Protein AF-A0A8S9SSJ8-F1 (afdb_monomer)

Solvent-accessible surface area (backbone atoms only — not comparable to full-atom values): 4629 Å² total; per-residue (Å²): 131,84,78,60,56,51,76,43,80,76,46,78,40,90,84,40,35,38,35,35,36,36,31,45,70,88,44,60,95,91,54,54,29,40,39,40,36,36,42,44,67,91,44,97,94,42,77,47,73,50,77,46,79,43,70,66,58,71,90,72,50,67,76,74,71,79,77,64,89,74,78,81,128

Structure (mmCIF, N/CA/C/O backbone):
data_AF-A0A8S9SSJ8-F1
#
_entry.id   AF-A0A8S9SSJ8-F1
#
loop_
_atom_site.group_PDB
_atom_site.id
_atom_site.type_symbol
_atom_site.label_atom_id
_atom_site.label_alt_id
_atom_site.label_comp_id
_atom_site.label_asym_id
_atom_site.label_entity_id
_atom_site.label_seq_id
_atom_site.pdbx_PDB_ins_code
_atom_site.Cartn_x
_atom_site.Cartn_y
_atom_site.Cartn_z
_atom_site.occupancy
_atom_site.B_iso_or_equiv
_atom_site.auth_seq_id
_atom_site.auth_comp_id
_atom_site.auth_asym_id
_atom_site.auth_atom_id
_atom_site.pdbx_PDB_model_num
ATOM 1 N N . MET A 1 1 ? 8.497 20.165 -10.246 1.00 44.09 1 MET A N 1
ATOM 2 C CA . MET A 1 1 ? 9.022 18.853 -9.822 1.00 44.09 1 MET A CA 1
ATOM 3 C C . MET A 1 1 ? 7.991 17.823 -10.221 1.00 44.09 1 MET A C 1
ATOM 5 O O . MET A 1 1 ? 6.923 17.789 -9.625 1.00 44.09 1 MET A O 1
ATOM 9 N N . GLN A 1 2 ? 8.246 17.114 -11.319 1.00 44.88 2 GLN A N 1
ATOM 10 C CA . GLN A 1 2 ? 7.419 15.985 -11.723 1.00 44.88 2 GLN A CA 1
ATOM 11 C C . GLN A 1 2 ? 7.701 14.900 -10.685 1.00 44.88 2 GLN A C 1
ATOM 13 O O . GLN A 1 2 ? 8.837 14.448 -10.574 1.00 44.88 2 GLN A O 1
ATOM 18 N N . ASN A 1 3 ? 6.724 14.578 -9.847 1.00 50.31 3 ASN A N 1
ATOM 19 C CA . ASN A 1 3 ? 6.851 13.390 -9.029 1.00 50.31 3 ASN A CA 1
ATOM 20 C C . ASN A 1 3 ? 6.740 12.200 -9.985 1.00 50.31 3 ASN A C 1
ATOM 22 O O . ASN A 1 3 ? 5.643 11.885 -10.440 1.00 50.31 3 ASN A O 1
ATOM 26 N N . ASP A 1 4 ? 7.877 11.617 -10.359 1.00 66.19 4 ASP A N 1
ATOM 27 C CA . ASP A 1 4 ? 7.944 10.448 -11.235 1.00 66.19 4 ASP A CA 1
ATOM 28 C C . ASP A 1 4 ? 7.667 9.190 -10.403 1.00 66.19 4 ASP A C 1
ATOM 30 O O . ASP A 1 4 ? 8.529 8.352 -10.160 1.00 66.19 4 ASP A O 1
ATOM 34 N N . PHE A 1 5 ? 6.466 9.123 -9.835 1.00 69.94 5 PHE A N 1
ATOM 35 C CA . PHE A 1 5 ? 5.955 7.908 -9.228 1.00 69.94 5 PHE A CA 1
ATOM 36 C C . PHE A 1 5 ? 4.591 7.599 -9.833 1.00 69.94 5 PHE A C 1
ATOM 38 O O . PHE A 1 5 ? 3.702 8.447 -9.908 1.00 69.94 5 PHE A O 1
ATOM 45 N N . SER A 1 6 ? 4.440 6.370 -10.301 1.00 78.19 6 SER A N 1
ATOM 46 C CA . SER A 1 6 ? 3.166 5.814 -10.730 1.00 78.19 6 SER A CA 1
ATOM 47 C C . SER A 1 6 ? 2.593 5.011 -9.575 1.00 78.19 6 SER A C 1
ATOM 49 O O . SER A 1 6 ? 3.285 4.179 -8.996 1.00 78.19 6 SER A O 1
ATOM 51 N N . TYR A 1 7 ? 1.333 5.246 -9.233 1.00 75.75 7 TYR A N 1
ATOM 52 C CA . TYR A 1 7 ? 0.610 4.405 -8.287 1.00 75.75 7 TYR A CA 1
ATOM 53 C C . TYR A 1 7 ? -0.456 3.617 -9.043 1.00 75.75 7 TYR A C 1
ATOM 55 O O . TYR A 1 7 ? -1.120 4.132 -9.943 1.00 75.75 7 TYR A O 1
ATOM 63 N N . PHE A 1 8 ? -0.607 2.352 -8.682 1.00 84.69 8 PHE A N 1
ATOM 64 C CA . PHE A 1 8 ? -1.609 1.459 -9.229 1.00 84.69 8 PHE A CA 1
ATOM 65 C C . PHE A 1 8 ? -2.399 0.849 -8.083 1.00 84.69 8 PHE A C 1
ATOM 67 O O . PHE A 1 8 ? -1.834 0.248 -7.170 1.00 84.69 8 PHE A O 1
ATOM 74 N N . LEU A 1 9 ? -3.716 1.011 -8.118 1.00 87.31 9 LEU A N 1
ATOM 75 C CA . LEU A 1 9 ? -4.589 0.440 -7.106 1.00 87.31 9 LEU A CA 1
ATOM 76 C C . LEU A 1 9 ? -4.845 -1.025 -7.473 1.00 87.31 9 LEU A C 1
ATOM 78 O O . LEU A 1 9 ? -5.437 -1.305 -8.512 1.00 87.31 9 LEU A O 1
ATOM 82 N N . LEU A 1 10 ? -4.333 -1.947 -6.655 1.00 88.38 10 LEU A N 1
ATOM 83 C CA . LEU A 1 10 ? -4.480 -3.385 -6.881 1.00 88.38 10 LEU A CA 1
ATOM 84 C C . LEU A 1 10 ? -5.803 -3.888 -6.308 1.00 88.38 10 LEU A C 1
ATOM 86 O O . LEU A 1 10 ? -6.541 -4.586 -6.995 1.00 88.38 10 LEU A O 1
ATOM 90 N N . GLU A 1 11 ? -6.098 -3.518 -5.062 1.00 89.44 11 GLU A N 1
ATOM 91 C CA . GLU A 1 11 ? -7.275 -4.001 -4.346 1.00 89.44 11 GLU A CA 1
ATOM 92 C C . GLU A 1 11 ? -7.811 -2.926 -3.400 1.00 89.44 11 GLU A C 1
ATOM 94 O O . GLU A 1 11 ? -7.044 -2.228 -2.734 1.00 89.44 11 GLU A O 1
ATOM 99 N N . LEU A 1 12 ? -9.135 -2.788 -3.354 1.00 89.06 12 LEU A N 1
ATOM 100 C CA . LEU A 1 12 ? -9.833 -1.880 -2.453 1.00 89.06 12 LEU A CA 1
ATOM 101 C C . LEU A 1 12 ? -11.016 -2.605 -1.820 1.00 89.06 12 LEU A C 1
ATOM 103 O O . LEU A 1 12 ? -11.964 -2.974 -2.508 1.00 89.06 12 LEU A O 1
ATOM 107 N N . GLU A 1 13 ? -10.989 -2.721 -0.503 1.00 88.00 13 GLU A N 1
ATOM 108 C CA . GLU A 1 13 ? -12.134 -3.050 0.326 1.00 88.00 13 GLU A CA 1
ATOM 109 C C . GLU A 1 13 ? -12.454 -1.846 1.211 1.00 88.00 13 GLU A C 1
ATOM 111 O O . GLU A 1 13 ? -11.715 -1.512 2.145 1.00 88.00 13 GLU A O 1
ATOM 116 N N . GLU A 1 14 ? -13.568 -1.182 0.910 1.00 80.81 14 GLU A N 1
ATOM 117 C CA . GLU A 1 14 ? -14.030 -0.017 1.661 1.00 80.81 14 GLU A CA 1
ATOM 118 C C . GLU A 1 14 ? -14.166 -0.352 3.157 1.00 80.81 14 GLU A C 1
ATOM 120 O O . GLU A 1 14 ? -14.840 -1.310 3.540 1.00 80.81 14 GLU A O 1
ATOM 125 N N . GLY A 1 15 ? -13.469 0.418 3.998 1.00 75.81 15 GLY A N 1
ATOM 126 C CA . GLY A 1 15 ? -13.468 0.236 5.452 1.00 75.81 15 GLY A CA 1
ATOM 127 C C . GLY A 1 15 ? -12.661 -0.959 5.971 1.00 75.81 15 GLY A C 1
ATOM 128 O O . GLY A 1 15 ? -12.734 -1.242 7.161 1.00 75.81 15 GLY A O 1
ATOM 129 N N . LYS A 1 16 ? -11.897 -1.660 5.120 1.00 85.31 16 LYS A N 1
ATOM 130 C CA . LYS A 1 16 ? -11.101 -2.829 5.538 1.00 85.31 16 LYS A CA 1
ATOM 131 C C . LYS A 1 16 ? -9.667 -2.825 5.036 1.00 85.31 16 LYS A C 1
ATOM 133 O O . LYS A 1 16 ? -8.747 -3.045 5.819 1.00 85.31 16 LYS A O 1
ATOM 138 N N . LEU A 1 17 ? -9.450 -2.625 3.739 1.00 87.06 17 LEU A N 1
ATOM 139 C CA . LEU A 1 17 ? -8.152 -2.883 3.120 1.00 87.06 17 LEU A CA 1
ATOM 140 C C . LEU A 1 17 ? -7.960 -2.051 1.854 1.00 87.06 17 LEU A C 1
ATOM 142 O O . LEU A 1 17 ? -8.852 -1.920 1.029 1.00 87.06 17 LEU A O 1
ATOM 146 N N . ILE A 1 18 ? -6.758 -1.526 1.668 1.00 90.31 18 ILE A N 1
ATOM 147 C CA . ILE A 1 18 ? -6.333 -0.853 0.448 1.00 90.31 18 ILE A CA 1
ATOM 148 C C . ILE A 1 18 ? -4.949 -1.388 0.099 1.00 90.31 18 ILE A C 1
ATOM 150 O O . ILE A 1 18 ? -3.998 -1.206 0.857 1.00 90.31 18 ILE A O 1
ATOM 154 N N . ILE A 1 19 ? -4.824 -2.038 -1.052 1.00 89.25 19 ILE A N 1
ATOM 155 C CA . ILE A 1 19 ? -3.550 -2.489 -1.606 1.00 89.25 19 ILE A CA 1
ATOM 156 C C . ILE A 1 19 ? -3.208 -1.597 -2.794 1.00 89.25 19 ILE A C 1
ATOM 158 O O . ILE A 1 19 ? -3.915 -1.561 -3.803 1.00 89.25 19 ILE A O 1
ATOM 162 N N . GLN A 1 20 ? -2.096 -0.883 -2.677 1.00 89.12 20 GLN A N 1
ATOM 163 C CA . GLN A 1 20 ? -1.563 -0.011 -3.712 1.00 89.12 20 GLN A CA 1
ATOM 164 C C . GLN A 1 20 ? -0.152 -0.445 -4.067 1.00 89.12 20 GLN A C 1
ATOM 166 O O . GLN A 1 20 ? 0.667 -0.732 -3.201 1.00 89.12 20 GLN A O 1
ATOM 171 N N . LYS A 1 21 ? 0.145 -0.458 -5.356 1.00 86.69 21 LYS A N 1
ATOM 172 C CA . LYS A 1 21 ? 1.472 -0.706 -5.894 1.00 86.69 21 LYS A CA 1
ATOM 173 C C . LYS A 1 21 ? 2.067 0.617 -6.338 1.00 86.69 21 LYS A C 1
ATOM 175 O O . LYS A 1 21 ? 1.448 1.346 -7.107 1.00 86.69 21 LYS A O 1
ATOM 180 N N . TRP A 1 22 ? 3.230 0.944 -5.812 1.00 85.25 22 TRP A N 1
ATOM 181 C CA . TRP A 1 22 ? 3.942 2.179 -6.074 1.00 85.25 22 TRP A CA 1
ATOM 182 C C . TRP A 1 22 ? 5.133 1.840 -6.952 1.00 85.25 22 TRP A C 1
ATO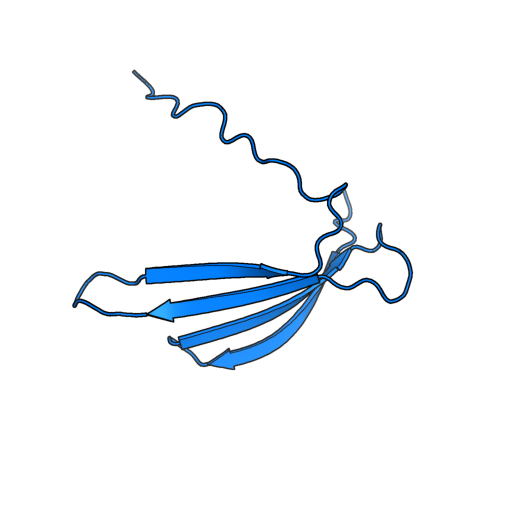M 184 O O . TRP A 1 22 ? 5.837 0.864 -6.729 1.00 85.25 22 TRP A O 1
ATOM 194 N N . ARG A 1 23 ? 5.343 2.625 -7.994 1.00 80.69 23 ARG A N 1
ATOM 195 C CA . ARG A 1 23 ? 6.487 2.484 -8.877 1.00 80.69 23 ARG A CA 1
ATOM 196 C C . ARG A 1 23 ? 7.147 3.834 -8.983 1.00 80.69 23 ARG A C 1
ATOM 198 O O . ARG A 1 23 ? 6.597 4.744 -9.598 1.00 80.69 23 ARG A O 1
ATOM 205 N N . PHE A 1 24 ? 8.316 3.958 -8.382 1.00 75.94 24 PHE A N 1
ATOM 206 C CA . PHE A 1 24 ? 9.158 5.126 -8.564 1.00 75.94 24 PHE A CA 1
ATOM 207 C C . PHE A 1 24 ? 9.878 4.974 -9.900 1.00 75.94 24 PHE A C 1
ATOM 209 O O . PHE A 1 24 ? 10.522 3.959 -10.134 1.00 75.94 24 PHE A O 1
ATOM 216 N N . GLY A 1 25 ? 9.797 5.960 -10.789 1.00 70.00 25 GLY A N 1
ATOM 217 C CA . GLY A 1 25 ? 10.592 5.943 -12.018 1.00 70.00 25 GLY A CA 1
ATOM 218 C C . GLY A 1 25 ? 12.086 6.125 -11.771 1.00 70.00 25 GLY A C 1
ATOM 219 O O . GLY A 1 25 ? 12.885 5.867 -12.664 1.00 70.00 25 GLY A O 1
ATOM 220 N N . SER A 1 26 ? 12.478 6.500 -10.547 1.00 71.06 26 SER A N 1
ATOM 221 C CA . SER A 1 26 ? 13.865 6.403 -10.080 1.00 71.06 26 SER A CA 1
ATOM 222 C C . SER A 1 26 ? 14.334 4.956 -9.867 1.00 71.06 26 SER A C 1
ATOM 224 O O . SER A 1 26 ? 15.539 4.731 -9.783 1.00 71.06 26 SER A O 1
ATOM 226 N N . TRP A 1 27 ? 13.423 3.982 -9.748 1.00 73.38 27 TRP A N 1
ATOM 227 C CA . TRP A 1 27 ? 13.768 2.581 -9.502 1.00 73.38 27 TRP A CA 1
ATOM 228 C C . TRP A 1 27 ? 13.978 1.807 -10.806 1.00 73.38 27 TRP A C 1
ATOM 230 O O . TRP A 1 27 ? 13.343 2.110 -11.819 1.00 73.38 27 TRP A O 1
ATOM 240 N N . PRO A 1 28 ? 14.868 0.797 -10.802 1.00 73.38 28 PRO A N 1
ATOM 241 C CA . PRO A 1 28 ? 15.112 -0.027 -11.977 1.00 73.38 28 PRO A CA 1
ATOM 242 C C . PRO A 1 28 ? 13.837 -0.744 -12.443 1.00 73.38 28 PRO A C 1
ATOM 244 O O . PRO A 1 28 ? 12.964 -1.096 -11.648 1.00 73.38 28 PRO A O 1
ATOM 247 N N . ASP A 1 29 ? 13.746 -0.985 -13.753 1.00 71.06 29 ASP A N 1
ATOM 248 C CA . ASP A 1 29 ? 12.611 -1.670 -14.367 1.00 71.06 29 ASP A CA 1
ATOM 249 C C . ASP A 1 29 ? 12.317 -3.018 -13.692 1.00 71.06 29 ASP A C 1
ATOM 251 O O . ASP A 1 29 ? 13.141 -3.931 -13.691 1.00 71.06 29 ASP A O 1
ATOM 255 N N . GLY A 1 30 ? 11.106 -3.134 -13.143 1.00 70.44 30 GLY A N 1
ATOM 256 C CA . GLY A 1 30 ? 10.632 -4.334 -12.449 1.00 70.44 30 GLY A CA 1
ATOM 257 C C . GLY A 1 30 ? 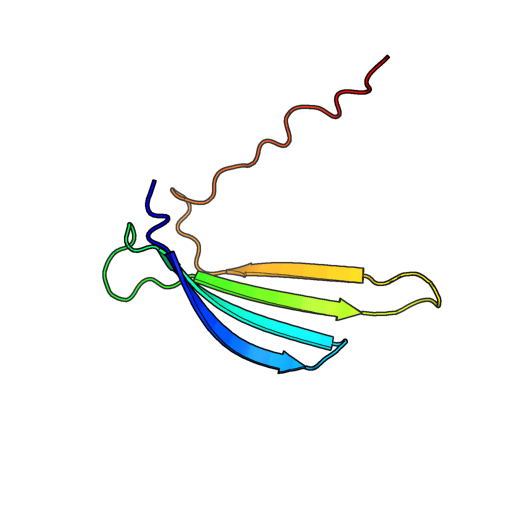10.714 -4.262 -10.925 1.00 70.44 30 GLY A C 1
ATOM 258 O O . GLY A 1 30 ? 10.277 -5.206 -10.271 1.00 70.44 30 GLY A O 1
ATOM 259 N N . LEU A 1 31 ? 11.226 -3.163 -10.363 1.00 74.75 31 LEU A N 1
ATOM 260 C CA . LEU A 1 31 ? 11.171 -2.897 -8.930 1.00 74.75 31 LEU A CA 1
ATOM 261 C C . LEU A 1 31 ? 9.962 -2.010 -8.637 1.00 74.75 31 LEU A C 1
ATOM 263 O O . LEU A 1 31 ? 9.871 -0.864 -9.077 1.00 74.75 31 LEU A O 1
ATOM 267 N N . ASP A 1 32 ? 9.006 -2.576 -7.917 1.00 77.62 32 ASP A N 1
ATOM 268 C CA . ASP A 1 32 ? 7.775 -1.906 -7.543 1.00 77.62 32 ASP A CA 1
ATOM 269 C C . ASP A 1 32 ? 7.562 -2.090 -6.034 1.00 77.62 32 ASP A C 1
ATOM 271 O O . ASP A 1 32 ? 7.689 -3.201 -5.524 1.00 77.62 32 ASP A O 1
ATOM 27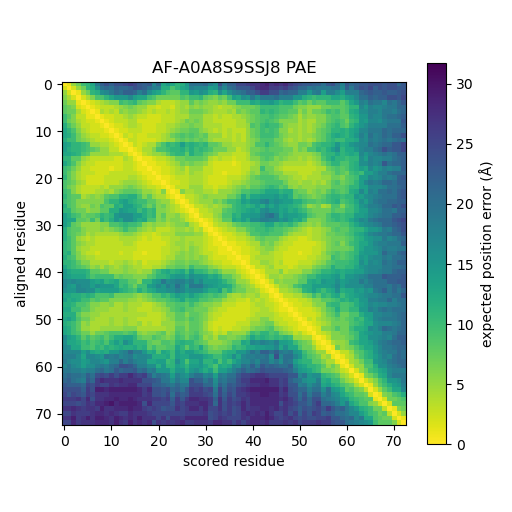5 N N . SER A 1 33 ? 7.207 -1.023 -5.325 1.00 80.69 33 SER A N 1
ATOM 276 C CA . SER A 1 33 ? 6.851 -1.067 -3.908 1.00 80.69 33 SER A CA 1
ATOM 277 C C . SER A 1 33 ? 5.396 -1.489 -3.743 1.00 80.69 33 SER A C 1
ATOM 279 O O . SER A 1 33 ? 4.527 -1.127 -4.542 1.00 80.69 33 SER A O 1
ATOM 281 N N . MET A 1 34 ? 5.088 -2.221 -2.677 1.00 84.62 34 MET A N 1
ATOM 282 C CA . MET A 1 34 ? 3.710 -2.561 -2.335 1.00 84.62 34 MET A CA 1
ATOM 283 C C . MET A 1 34 ? 3.340 -1.946 -0.989 1.00 84.62 34 MET A C 1
ATOM 285 O O . MET A 1 34 ? 3.974 -2.179 0.036 1.00 84.62 34 MET A O 1
ATOM 289 N N . VAL A 1 35 ? 2.277 -1.151 -0.997 1.00 85.75 35 VAL A N 1
ATOM 290 C CA . VAL A 1 35 ? 1.708 -0.491 0.173 1.00 85.75 35 VAL A CA 1
ATOM 291 C C . VAL A 1 35 ? 0.376 -1.155 0.483 1.00 85.75 35 VAL A C 1
ATOM 293 O O . VAL A 1 35 ? -0.570 -1.095 -0.303 1.00 85.75 35 VAL A O 1
ATOM 296 N N . ARG A 1 36 ? 0.298 -1.787 1.649 1.00 88.00 36 ARG A N 1
ATOM 297 C CA . ARG A 1 36 ? -0.905 -2.425 2.170 1.00 88.00 36 ARG A CA 1
ATOM 298 C C . ARG A 1 36 ? -1.409 -1.636 3.367 1.00 88.00 36 ARG A C 1
ATOM 300 O O . ARG A 1 36 ? -0.731 -1.553 4.381 1.00 88.00 36 ARG A O 1
ATOM 307 N N . ILE A 1 37 ? -2.598 -1.065 3.254 1.00 88.25 37 ILE A N 1
ATOM 308 C CA . ILE A 1 37 ? -3.250 -0.290 4.309 1.00 88.25 37 ILE A CA 1
ATOM 309 C C . ILE A 1 37 ? -4.449 -1.096 4.785 1.00 88.25 37 ILE A C 1
ATOM 311 O O . ILE A 1 37 ? -5.360 -1.346 4.007 1.00 88.25 37 ILE A O 1
ATOM 315 N N . THR A 1 38 ? -4.463 -1.513 6.041 1.00 89.00 38 THR A N 1
ATOM 316 C CA . THR A 1 38 ? -5.609 -2.196 6.658 1.00 89.00 38 THR A CA 1
ATOM 317 C C . THR A 1 38 ? -6.273 -1.283 7.671 1.00 89.00 38 THR A C 1
ATOM 319 O O . THR A 1 38 ? -5.594 -0.544 8.379 1.00 89.00 38 THR A O 1
ATOM 322 N N . PHE A 1 39 ? -7.596 -1.330 7.709 1.00 86.81 39 PHE A N 1
ATOM 323 C CA . PHE A 1 39 ? -8.444 -0.577 8.615 1.00 86.81 39 PHE A CA 1
ATOM 324 C C . PHE A 1 39 ? -9.137 -1.580 9.525 1.00 86.81 39 PHE A C 1
ATOM 326 O O . PHE A 1 39 ? -9.847 -2.470 9.060 1.00 86.81 39 PHE A O 1
ATOM 333 N N . GLU A 1 40 ? -8.909 -1.445 10.821 1.00 84.00 40 GLU A N 1
ATOM 334 C CA . GLU A 1 40 ? -9.548 -2.256 11.843 1.00 84.00 40 GLU A CA 1
ATOM 335 C C . GLU A 1 40 ? -10.283 -1.319 12.796 1.00 84.00 40 GLU A C 1
ATOM 337 O O . GLU A 1 40 ? -9.721 -0.337 13.275 1.00 84.00 40 GLU A O 1
ATOM 342 N N . GLU A 1 41 ? -11.546 -1.611 13.087 1.00 82.06 41 GLU A N 1
ATOM 343 C 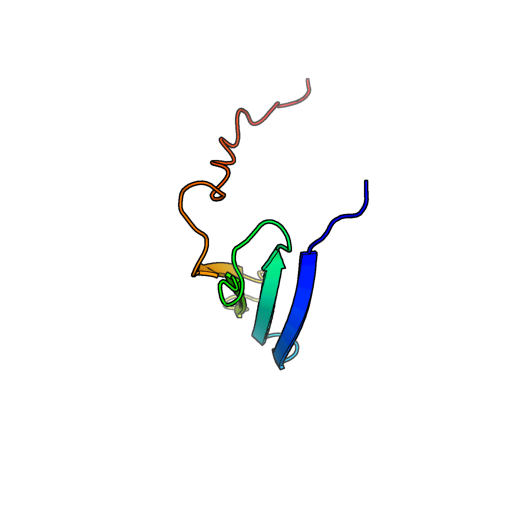CA . GLU A 1 41 ? -12.335 -0.875 14.080 1.00 82.06 41 GLU A CA 1
ATOM 344 C C . GLU A 1 41 ? -12.596 -1.787 15.286 1.00 82.06 41 GLU A C 1
ATOM 346 O O . GLU A 1 41 ? -13.695 -2.329 15.427 1.00 82.06 41 GLU A O 1
ATOM 351 N N . PRO A 1 42 ? -11.585 -2.035 16.144 1.00 78.00 42 PRO A N 1
ATOM 352 C CA . PRO A 1 42 ? -11.763 -2.884 17.318 1.00 78.00 42 PRO A CA 1
ATOM 353 C C . PRO A 1 42 ? -12.698 -2.245 18.354 1.00 78.00 42 PRO A C 1
ATOM 355 O O . PRO A 1 42 ? -13.354 -2.965 19.107 1.00 78.00 42 PRO A O 1
ATOM 358 N N . GLU A 1 43 ? -12.794 -0.910 18.382 1.00 81.56 43 GLU A N 1
ATOM 359 C CA . GLU A 1 43 ? -13.651 -0.165 19.303 1.00 81.56 43 GLU A CA 1
ATOM 360 C C . GLU A 1 43 ? -14.463 0.921 18.577 1.00 81.56 43 GLU A C 1
ATOM 362 O O . GLU A 1 43 ? -13.954 1.589 17.672 1.00 81.56 43 GLU A O 1
ATOM 367 N N . PRO A 1 44 ? -15.721 1.173 18.985 1.00 75.81 44 PRO A N 1
ATOM 368 C CA . PRO A 1 44 ? -16.505 2.263 18.423 1.00 75.81 44 PRO A CA 1
ATOM 369 C C . PRO A 1 44 ? -15.819 3.605 18.717 1.00 75.81 44 PRO A C 1
ATOM 371 O O . PRO A 1 44 ? -15.633 3.962 19.879 1.00 75.81 44 PRO A O 1
ATOM 374 N N . ARG A 1 45 ? -15.530 4.372 17.653 1.00 77.19 45 ARG A N 1
ATOM 375 C CA . ARG A 1 45 ? -14.771 5.648 17.619 1.00 77.19 45 ARG A CA 1
ATOM 376 C C . ARG A 1 45 ? -13.249 5.526 17.518 1.00 77.19 45 ARG A C 1
ATOM 378 O O . ARG A 1 45 ? -12.589 6.565 17.503 1.00 77.19 45 ARG A O 1
ATOM 385 N N . VAL A 1 46 ? -12.698 4.319 17.410 1.00 76.62 46 VAL A N 1
ATOM 386 C CA . VAL A 1 46 ? -11.267 4.112 17.162 1.00 76.62 46 VAL A CA 1
ATOM 387 C C . VAL A 1 46 ? -11.093 3.284 15.895 1.00 76.62 46 VAL A C 1
ATOM 389 O O . VAL A 1 46 ? -11.444 2.109 15.854 1.00 76.62 46 VAL A O 1
ATOM 392 N N . THR A 1 47 ? -10.509 3.902 14.871 1.00 81.38 47 THR A N 1
ATOM 393 C CA . THR A 1 47 ? -10.097 3.217 13.643 1.00 81.38 47 THR A CA 1
ATOM 394 C C . THR A 1 47 ? -8.582 3.062 13.674 1.00 81.38 47 THR A C 1
ATOM 396 O O . THR A 1 47 ? -7.843 4.046 13.617 1.00 81.38 47 THR A O 1
ATOM 399 N N . VAL A 1 48 ? -8.113 1.826 13.794 1.00 83.56 48 VAL A N 1
ATOM 400 C CA . VAL A 1 48 ? -6.703 1.463 13.680 1.00 83.56 48 VAL A CA 1
ATOM 401 C C . VAL A 1 48 ? -6.375 1.342 12.200 1.00 83.56 48 VAL A C 1
ATOM 403 O O . VAL A 1 48 ? -6.963 0.536 11.483 1.00 83.56 48 VAL A O 1
ATOM 406 N N . VAL A 1 49 ? -5.437 2.162 11.736 1.00 84.62 49 VAL A N 1
ATOM 407 C CA . VAL A 1 49 ? -4.937 2.111 10.362 1.00 84.62 49 VAL A CA 1
ATOM 408 C C . VAL A 1 49 ? -3.537 1.515 10.395 1.00 84.62 49 VAL A C 1
ATOM 410 O O . VAL A 1 49 ? -2.598 2.178 10.829 1.00 84.62 49 VAL A O 1
ATOM 413 N N . ASN A 1 50 ? -3.380 0.274 9.938 1.00 83.94 50 ASN A N 1
ATOM 414 C CA . ASN A 1 50 ? -2.064 -0.344 9.795 1.00 83.94 50 ASN A CA 1
ATOM 415 C C . ASN A 1 50 ? -1.588 -0.174 8.353 1.00 83.94 50 ASN A C 1
ATOM 417 O O . ASN A 1 50 ? -2.142 -0.783 7.436 1.00 83.94 50 ASN A O 1
ATOM 421 N N . LEU A 1 51 ? -0.552 0.640 8.160 1.00 84.50 51 LEU A N 1
ATOM 422 C CA . LEU A 1 51 ? 0.134 0.804 6.883 1.00 84.50 51 LEU A CA 1
ATOM 423 C C . LEU A 1 51 ? 1.400 -0.052 6.885 1.00 84.50 51 LEU A C 1
ATOM 425 O O . LEU A 1 51 ? 2.305 0.155 7.689 1.00 84.50 51 LEU A O 1
ATOM 429 N N . THR A 1 52 ? 1.471 -1.008 5.968 1.00 83.06 52 THR A N 1
ATOM 430 C CA . THR A 1 52 ? 2.642 -1.847 5.724 1.00 83.06 52 THR A CA 1
ATOM 431 C C . THR A 1 52 ? 3.199 -1.510 4.351 1.00 83.06 52 THR A C 1
ATOM 433 O O . THR A 1 52 ? 2.520 -1.692 3.342 1.00 83.06 52 THR A O 1
ATOM 436 N N . HIS A 1 53 ? 4.430 -1.017 4.307 1.00 80.88 53 HIS A N 1
ATOM 437 C CA . HIS A 1 53 ? 5.151 -0.769 3.065 1.00 80.88 53 HIS A CA 1
ATOM 438 C C . HIS A 1 53 ? 6.222 -1.852 2.915 1.00 80.88 53 HIS A C 1
ATOM 440 O O . HIS A 1 53 ? 7.106 -1.957 3.761 1.00 80.88 53 HIS A O 1
ATOM 446 N N . ILE A 1 54 ? 6.101 -2.687 1.886 1.00 76.31 54 ILE A N 1
ATOM 447 C CA . ILE A 1 54 ? 7.036 -3.772 1.566 1.00 76.31 54 ILE A CA 1
ATOM 448 C C . ILE A 1 54 ? 7.690 -3.512 0.204 1.00 76.31 54 ILE A C 1
ATOM 450 O O . ILE A 1 54 ? 7.161 -2.746 -0.605 1.00 76.31 54 ILE A O 1
ATOM 454 N N . ASP A 1 55 ? 8.842 -4.142 -0.029 1.00 72.25 55 ASP A N 1
ATOM 455 C CA . ASP A 1 55 ? 9.639 -4.005 -1.260 1.00 72.25 55 ASP A CA 1
ATOM 456 C C . ASP A 1 55 ? 10.168 -2.584 -1.522 1.00 72.25 55 ASP A C 1
ATOM 458 O O . ASP A 1 55 ? 10.349 -2.161 -2.663 1.00 72.25 55 ASP A O 1
ATOM 462 N N . VAL A 1 56 ? 10.448 -1.841 -0.446 1.00 68.44 56 VAL A N 1
ATOM 463 C CA . VAL A 1 56 ? 11.225 -0.598 -0.522 1.00 68.44 56 VAL A CA 1
ATOM 464 C C . VAL A 1 56 ? 12.707 -0.950 -0.399 1.00 68.44 56 VAL A C 1
ATOM 466 O O . VAL A 1 56 ? 13.088 -1.533 0.618 1.00 68.44 56 VAL A O 1
ATOM 469 N N . PRO A 1 57 ? 13.550 -0.635 -1.399 1.00 64.94 57 PRO A N 1
ATOM 470 C CA . PRO A 1 57 ? 14.987 -0.772 -1.265 1.00 64.94 57 PRO A CA 1
ATOM 471 C C . PRO A 1 57 ? 15.459 0.108 -0.107 1.00 64.94 57 PRO A C 1
ATOM 473 O O . PRO A 1 57 ? 15.030 1.252 0.026 1.00 64.94 57 PRO A O 1
ATOM 476 N N . GLU A 1 58 ? 16.341 -0.442 0.727 1.00 62.44 58 GLU A N 1
ATOM 477 C CA . GLU A 1 58 ? 16.835 0.190 1.960 1.00 62.44 58 GLU A CA 1
ATOM 478 C C . GLU A 1 58 ? 17.395 1.605 1.719 1.00 62.44 58 GLU A C 1
ATOM 480 O O . GLU A 1 58 ? 17.253 2.477 2.566 1.00 62.44 58 GLU A O 1
ATOM 485 N N . GLU A 1 59 ? 17.928 1.865 0.521 1.00 56.91 59 GLU A N 1
ATOM 486 C CA . GLU A 1 59 ? 18.438 3.174 0.083 1.00 56.91 59 GLU A CA 1
ATOM 487 C C . GLU A 1 59 ? 17.355 4.265 -0.064 1.00 56.91 59 GLU A C 1
ATOM 489 O O . GLU A 1 59 ? 17.649 5.449 0.098 1.00 56.91 59 GLU A O 1
ATOM 494 N N . ASP A 1 60 ? 16.106 3.883 -0.355 1.00 56.06 60 ASP A N 1
ATOM 495 C CA . ASP A 1 60 ? 14.939 4.776 -0.474 1.00 56.06 60 ASP A CA 1
ATOM 496 C C . ASP A 1 60 ? 13.971 4.650 0.706 1.00 56.06 60 ASP A C 1
ATOM 498 O O . ASP A 1 60 ? 13.000 5.415 0.796 1.00 56.06 60 ASP A O 1
ATOM 502 N N . ILE A 1 61 ? 14.250 3.745 1.654 1.00 57.84 61 ILE A N 1
ATOM 503 C CA . ILE A 1 61 ? 13.766 3.917 3.019 1.00 57.84 61 ILE A CA 1
ATOM 504 C C . ILE A 1 61 ? 14.477 5.167 3.516 1.00 57.84 61 ILE A C 1
ATOM 506 O O . ILE A 1 61 ? 15.518 5.128 4.164 1.00 57.84 61 ILE A O 1
ATOM 510 N N . ARG A 1 62 ? 13.898 6.324 3.192 1.00 52.12 62 ARG A N 1
ATOM 511 C CA . ARG A 1 62 ? 14.104 7.502 4.002 1.00 52.12 62 ARG A CA 1
ATOM 512 C C . ARG A 1 62 ? 13.701 7.045 5.385 1.00 52.12 62 ARG A C 1
ATOM 514 O O . ARG A 1 62 ? 12.510 6.888 5.655 1.00 52.12 62 ARG A O 1
ATOM 521 N N . GLU A 1 63 ? 14.692 6.800 6.234 1.00 46.31 63 GLU A N 1
ATOM 522 C CA . GLU A 1 63 ? 14.535 7.041 7.648 1.00 46.31 63 GLU A CA 1
ATOM 523 C C . GLU A 1 63 ? 13.921 8.438 7.717 1.00 46.31 63 GLU A C 1
ATOM 525 O O . GLU A 1 63 ? 14.590 9.466 7.613 1.00 46.31 63 GLU A O 1
ATOM 530 N N . CYS A 1 64 ? 12.593 8.485 7.803 1.00 46.78 64 CYS A N 1
ATOM 531 C CA . CYS A 1 64 ? 11.941 9.564 8.487 1.00 46.78 64 CYS A CA 1
ATOM 532 C C . CYS A 1 64 ? 12.386 9.336 9.923 1.00 46.78 64 CYS A C 1
ATOM 534 O O . CYS A 1 64 ? 11.691 8.709 10.718 1.00 46.78 64 CYS A O 1
ATOM 536 N N . ASP A 1 65 ? 13.601 9.795 10.222 1.00 45.25 65 ASP A N 1
ATOM 537 C CA . ASP A 1 65 ? 13.905 10.262 11.546 1.00 45.25 65 ASP A CA 1
ATOM 538 C C . ASP A 1 65 ? 12.838 11.325 11.773 1.00 45.25 65 ASP A C 1
ATOM 540 O O . ASP A 1 65 ? 12.875 12.430 11.218 1.00 45.25 65 ASP A O 1
ATOM 544 N N . CYS A 1 66 ? 11.766 10.913 12.447 1.00 46.38 66 CYS A N 1
ATOM 545 C CA . CYS A 1 66 ? 10.763 11.791 13.005 1.00 46.38 66 CYS A CA 1
ATOM 546 C C . CYS A 1 66 ? 11.481 12.590 14.096 1.00 46.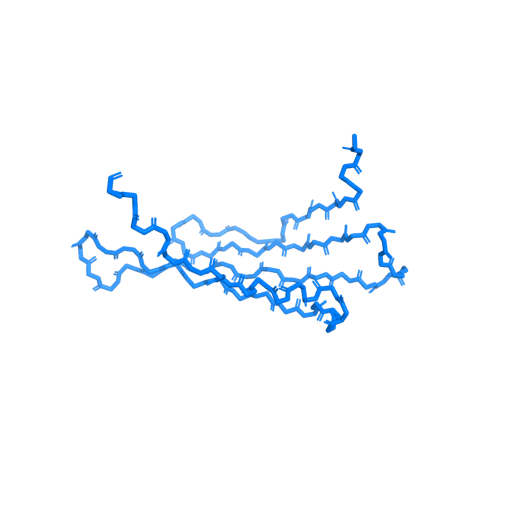38 66 CYS A C 1
ATOM 548 O O . CYS A 1 66 ? 11.252 12.400 15.288 1.00 46.38 66 CYS A O 1
ATOM 550 N N . GLY A 1 67 ? 12.403 13.449 13.667 1.00 48.50 67 GLY A N 1
ATOM 551 C CA . GLY A 1 67 ? 13.143 14.371 14.484 1.00 48.50 67 GLY A CA 1
ATOM 552 C C . GLY A 1 67 ? 12.160 15.380 15.041 1.00 48.50 67 GLY A C 1
ATOM 553 O O . GLY A 1 67 ? 11.827 16.367 14.391 1.00 48.50 67 GLY A O 1
ATOM 554 N N . GLY A 1 68 ? 11.718 15.098 16.261 1.00 46.34 68 GLY A N 1
ATOM 555 C CA . GLY A 1 68 ? 11.156 16.057 17.191 1.00 46.34 68 GLY A CA 1
ATOM 556 C C . GLY A 1 68 ? 9.668 16.322 17.014 1.00 46.34 68 GLY A C 1
ATOM 557 O O . GLY A 1 68 ? 9.237 17.071 16.138 1.00 46.34 68 GLY A O 1
ATOM 558 N N . ASN A 1 69 ? 8.889 15.846 17.983 1.00 46.53 69 ASN A N 1
ATOM 559 C CA . ASN A 1 69 ? 7.725 16.588 18.457 1.00 46.53 69 ASN A CA 1
ATOM 560 C C . ASN A 1 69 ? 8.205 18.005 18.815 1.00 46.53 69 ASN A C 1
ATOM 562 O O . ASN A 1 69 ? 8.734 18.240 19.896 1.00 46.53 69 ASN A O 1
ATOM 566 N N . THR A 1 70 ? 8.072 18.948 17.881 1.00 46.69 70 THR A N 1
ATOM 567 C CA . THR A 1 70 ? 8.122 20.367 18.219 1.00 46.69 70 THR A CA 1
ATOM 568 C C . THR A 1 70 ? 6.774 20.679 18.850 1.00 46.69 70 THR A C 1
ATOM 570 O O . THR A 1 70 ? 5.807 20.991 18.151 1.00 46.69 70 THR A O 1
ATOM 573 N N . GLU A 1 71 ? 6.694 20.530 20.172 1.00 53.88 71 GLU A N 1
ATOM 574 C CA . GLU A 1 71 ? 5.745 21.301 20.967 1.00 53.88 71 GLU A CA 1
ATOM 575 C C . GLU A 1 71 ? 5.972 22.771 20.593 1.00 53.88 71 GLU A C 1
ATOM 577 O O . GLU A 1 71 ? 7.049 23.325 20.811 1.00 53.88 71 GLU A O 1
ATOM 582 N N . ARG A 1 72 ? 4.999 23.375 19.904 1.00 47.19 72 ARG A N 1
ATOM 583 C CA . ARG A 1 72 ? 4.986 24.825 19.728 1.00 47.19 72 ARG A CA 1
ATOM 584 C C . ARG A 1 72 ? 4.463 25.425 21.029 1.00 47.19 72 ARG A C 1
ATOM 586 O O . ARG A 1 72 ? 3.277 25.261 21.314 1.00 47.19 72 ARG A O 1
ATOM 593 N N . GLU A 1 73 ? 5.343 26.081 21.780 1.00 48.44 73 GLU A N 1
ATOM 594 C CA . GLU A 1 73 ? 4.973 27.101 22.776 1.00 48.44 73 GLU A CA 1
ATOM 595 C C . GLU A 1 73 ? 4.551 28.412 22.093 1.00 48.44 73 GLU A C 1
ATOM 597 O O . GLU A 1 73 ? 5.128 28.749 21.028 1.00 48.44 73 GLU A O 1
#

Organism: Brassica cretica (NCBI:txid69181)

Nearest PDB structures (foldseek):
  3ni8-assembly1_A  TM=8.917E-01  e=6.609E-02  Plasmodium falciparum
  6xle-assembly1_D  TM=8.649E-01  e=1.124E-01  Saccharomyces cerevisiae S288C
  6xlh-assembly1_C  TM=8.440E-01  e=1.509E-01  Saccharomyces cerevisiae S288C
  7dme-assembly1_A  TM=7.955E-01  e=2.150E-01  Homo sapiens
  3d2l-assembly1_A  TM=4.810E-01  e=5.841E+00  Exiguobacterium sibiricum 255-15

Mean predicted aligned error: 11.22 Å

Secondary structure (DSSP, 8-state):
----EEEEEEEEETTTEEEEEEEETTSPTT--EEEEEEEEEEETTEEEEEEEEES--TTT-------------

InterPro domains:
  IPR013538 Activator of Hsp90 ATPase homologue 1/2-like, C-terminal [PF08327] (9-63)
  IPR023393 START-like domain superfamily [G3DSA:3.30.530.20] (2-71)

pLDDT: mean 72.52, std 14.9, range [44.09, 90.31]

Radius of gyration: 15.75 Å; Cα contacts (8 Å, |Δi|>4): 107; chains: 1; bounding box: 35×31×37 Å

Foldseek 3Di:
DPQQKDKDWDDDDVQAKTWIKIDRPVDPPPQIKIWIWGWDPPDVPDTDIDIDIPRDDPVPPPPPPVPDPPPDD

Sequence (73 aa):
MQNDFSYFLLELEEGKLIIQKWRFGSWPDGLDSMVRITFEEPEPRVTVVNLTHIDVPEEDIRECDCGGNTERE

=== Feature glossary ===
Feature key, reading from the visual/contextual features back to the raw sequence:

Rendered structure images. Structure images are PyMOL renders from six orthogonal camera directions. Cartoon representation draws helices as coils and strands as arrows; sticks shows the backbone as bonds; surface shows the solvent-excluded envelope. Rainbow coloring maps sequence position to hue (blue→red, N→C); chain coloring assigns a distinct color per polypeptide.

Contact-map, Ramachandran, and PAE plots. Three diagnostic plots accompany the record. The Cα contact map visualizes the tertiary structure as a 2D adjacency matrix (8 Å cutoff, sequence-local contacts suppressed). The Ramachandran plot shows the distribution of backbone (φ, ψ) torsions, with points in the α and β basins reflecting secondary structure content. The PAE plot shows AlphaFold's inter-residue confidence as a color matrix.

InterPro / GO / CATH / organism. The annotation block draws on four external resources. InterPro: which protein families and domains the sequence belongs to. GO: standardized terms for what the protein does, what process it participates in, and where in the cell it acts. CATH: which structural fold it has in the CATH hierarchy. Organism: the species of origin.

Nearest PDB structures. Structural nearest neighbors (via Foldseek easy-search vs the PDB). Reported per hit: target PDB id, E-value, and alignment TM-score. A TM-score above ~0.5 is the conventional threshold for 'same fold'.

Predicted aligned error. Predicted aligned error is AlphaFold's pairwise confidence. Unlike pLDDT (per-residue), PAE is per-residue-pair and captures whether two parts of the structure are correctly placed relative to each other. Units are ångströms of expected positional error.

Solvent-accessible surface area. SASA measures how much of the protein is reachable by solvent. It is computed by rolling a water-sized probe over the atomic surface and summing the exposed area (Å²). Per-residue SASA distinguishes core (buried, low SASA) from surface (exposed, high SASA) residues; total SASA is a whole-molecule size measure.

B-factor. Crystallographic B-factors measure how much each atom's electron density is smeared out, in Å². They rise in mobi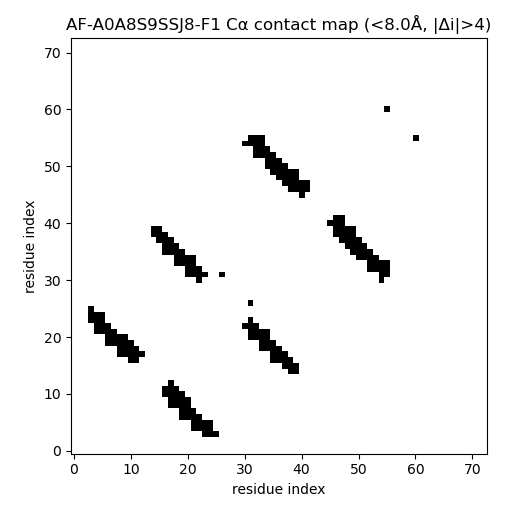le loops and surface residues and fall in the buried interior. In AlphaFold models this column is repurposed to hold pLDDT instead.

pLDDT. For AlphaFold models, the B-factor field carries pLDDT — the model's own estimate of local accuracy on a 0–100 scale. Regions with pLDDT<50 should be treated as essentia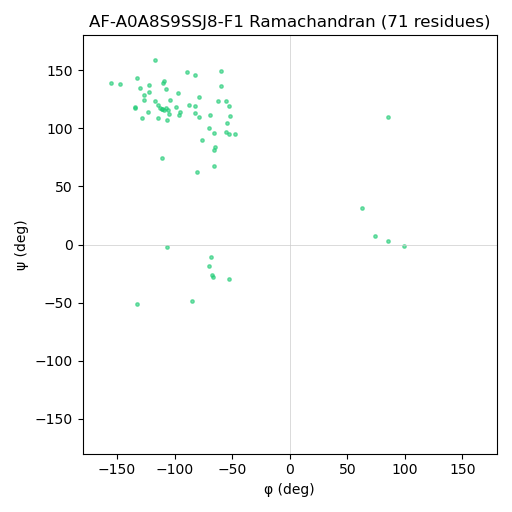lly unmodeled; they often correspond to intrinsically disordered segments.

Backbone torsions (φ/ψ). φ (phi) and ψ (psi) are the two rotatable backbone dihedrals per residue: φ is the C(i-1)–N–Cα–C torsion, ψ is the N–Cα–C–N(i+1) torsion, both in degrees on (−180°, 180°]. α-helical residues cluster near (−60°, −45°); β-strand residues near (−120°, +130°). A Ramachandran plot is simply a scatter of (φ, ψ) for every residue.

Radius of gyration, Cα contacts, bounding box. Radius of gyration (Rg) is the root-mean-square distance of Cα atoms from their centroid — a single number for overall size and compactness. A globular domain of N residues has Rg ≈ 2.2·N^0.38 Å; an extended or disordered chain has a much larger Rg. The Cα contact count is the number of residue pairs whose Cα atoms are within 8 Å and are more than four positions apart in sequence — a standard proxy for tertiary packing density. The bounding box is the smallest axis-aligned box enclosing all Cα atoms.

Secondary structure (3-state, P-SEA). Three-state secondary structure (P-SEA) collapses the eight DSSP classes into helix (a), strand (b), and coil (c). P-SEA assigns these from Cα geometry alone — distances and angles — without requiring backbone oxygens, so it works on any Cα trace.

Secondary structure (8-state, DSSP). Secondary structure is the local, repeating backbone conformation. DSSP classifies it into eight states by reading the hydrogen-bond network: three helix types (H, G, I), two β types (E, B), two non-regular types (T, S), and unstructured coil (-).

Foldseek 3Di. The Foldseek 3Di string encodes local tertiary geometry as a 20-letter alphabet — one character per residue — derived from the relative positions of nearby Cα 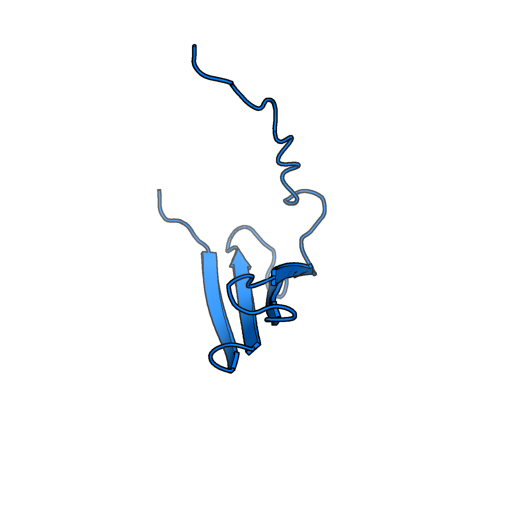atoms. Unlike the amino-acid sequence, 3Di is a direct function of the 3D structure, so two proteins with the same fold have similar 3Di strings even at low sequence identity.

mmCIF coordinates. Structure coordinates are given as an mmCIF _atom_site loop: one row per atom with element, residue name, chain id, sequence number, and x/y/z position in Å. Only the four main-chain atoms per residue are included here; side chains are omitted to keep the record compact.

Sequence. This is the polypeptide sequence — one letter per residue, N-terminus first. Length ranges from a few dozen residues for small domains to ov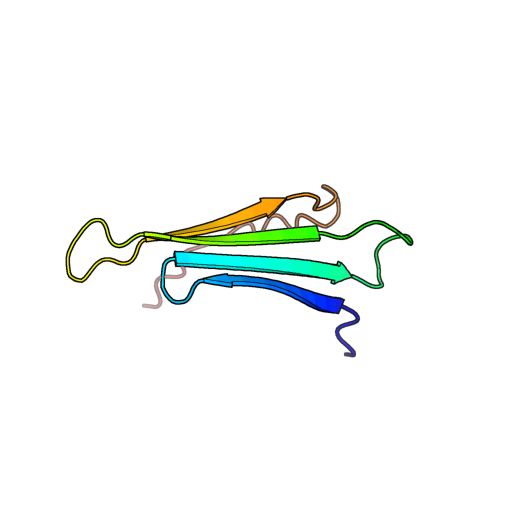er a thousand for large multi-domain proteins.